Protein AF-A0A292DH12-F1 (afdb_monomer)

Secondary structure (DSSP, 8-state):
-HHHHHHHHHHHHHHHHHHHHHHHHHHHHHHHHHHHHHHHHHHHHHHTT-HHHHHHHHHHHHHHHHHHHHHHHHHHHHHHHHHHHHHHHHHHHHHHHTTHHHHHHHHTHHHHHHHHHHHHHHHHHHHHHHHHHHHHHHHHHHHHHHHHHHHHHTT--TTT---------S---

Mean predicted aligned error: 8.46 Å

pLDDT: mean 94.27, std 3.95, range [79.25, 98.38]

Organism: Staphylococcus lugdunensis (NCBI:txid28035)

Sequence (173 aa):
MKTLDQIEKYKTNIEDYRKEIKNLDAEVKNDGKQLDDINQEYQDLVINGEVEKADKLYTKIEKLESDYRAKSKRLMVMKQSFKKVVIKNCENMQDVADELSDEYNETYQDDLKRYETLNQQLKDAKDKLLGYNDEYSAKQRTLTQYI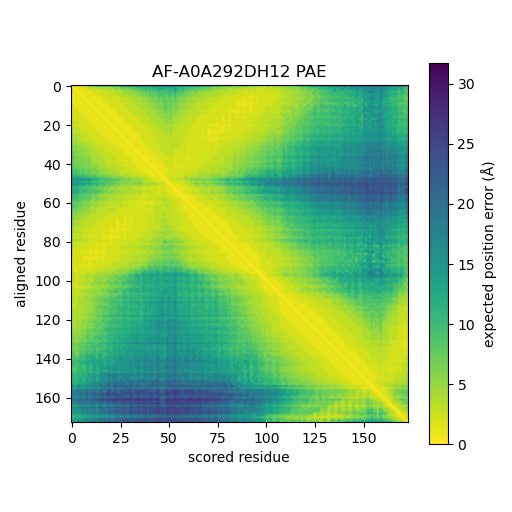DRLKRENNIQPVEFIGNVNIIQPFNI

Foldseek 3Di:
DVLVVLLVVLVVQLVVLVVVLVVLVVVLVVLVVVLVVLVVVLVVCVVVVVVVVSVVSVVVSVVSVVVSVVSVVVSVVSVVCSVVSNVVSVVVNVVSVVCVVVVVCVVCVVVVVVVVVVVVVVVVVVVVLVVVQVVQQVVLVVVQVVVVVVCVVVVPDCVNPVDDRDRDRPDDD

Solvent-accessible surface area (backbone atoms only — not comparable to full-atom values): 9550 Å² total; per-residue (Å²): 108,72,50,60,57,50,40,49,51,40,50,50,51,50,54,50,54,53,49,50,52,52,52,48,50,52,48,45,55,50,49,49,51,53,49,54,54,52,51,50,53,37,52,52,27,51,75,71,64,41,52,76,59,25,57,60,48,48,61,53,48,57,51,51,51,51,53,44,51,52,50,46,52,51,46,52,50,50,65,68,43,44,63,57,54,48,50,55,35,52,52,53,36,53,66,43,52,67,50,40,61,57,52,50,51,66,74,45,41,66,58,52,54,50,50,54,51,52,54,50,52,51,51,56,52,51,54,50,50,52,52,50,40,51,52,50,50,52,53,48,51,52,49,42,54,50,52,55,46,52,34,60,79,65,68,58,48,66,94,79,54,81,86,79,78,79,84,70,79,85,70,93,129

Radius of gyration: 46.04 Å; Cα contacts (8 Å, |Δi|>4): 74; chains: 1; bounding box: 76×29×132 Å

Nearest PDB structures (foldseek):
  8qbw-assembly1_A  TM=4.787E-01  e=4.203E+00  Nostoc punctiforme
  8qhw-assembly1_E  TM=3.656E-01  e=8.818E+00  Synechocystis sp. PCC 6803

Structure (mmCIF, N/CA/C/O backbone):
data_AF-A0A292DH12-F1
#
_entry.id   AF-A0A292DH12-F1
#
loop_
_atom_site.group_PDB
_atom_site.id
_atom_site.type_symbol
_atom_site.label_atom_id
_atom_site.label_alt_id
_atom_site.label_comp_id
_atom_site.label_asym_id
_atom_site.label_entity_id
_atom_site.label_seq_id
_atom_site.pdbx_PDB_ins_code
_atom_site.Cartn_x
_atom_site.Cartn_y
_atom_site.Cartn_z
_atom_site.occupancy
_atom_site.B_iso_or_equiv
_atom_site.auth_seq_id
_atom_site.auth_comp_id
_atom_site.auth_asym_id
_atom_site.auth_atom_id
_atom_site.pdbx_PDB_model_num
ATOM 1 N N . MET A 1 1 ? 7.644 7.756 -0.741 1.00 85.50 1 MET A N 1
ATOM 2 C CA . MET A 1 1 ? 6.602 8.332 -1.605 1.00 85.50 1 MET A CA 1
ATOM 3 C C . MET A 1 1 ? 5.468 8.749 -0.699 1.00 85.50 1 MET A C 1
ATOM 5 O O . MET A 1 1 ? 4.981 7.917 0.063 1.00 85.50 1 MET A O 1
ATOM 9 N N . LYS A 1 2 ? 5.127 10.032 -0.705 1.00 91.56 2 LYS A N 1
ATOM 10 C CA . LYS A 1 2 ? 4.176 10.661 0.210 1.00 91.56 2 LYS A CA 1
ATOM 11 C C . LYS A 1 2 ? 2.803 9.996 0.131 1.00 91.56 2 LYS A C 1
ATOM 13 O O . LYS A 1 2 ? 2.187 9.780 1.175 1.00 91.56 2 LYS A O 1
ATOM 18 N N . THR A 1 3 ? 2.359 9.629 -1.069 1.00 93.25 3 THR A N 1
ATOM 19 C CA . THR A 1 3 ? 1.064 8.977 -1.274 1.00 93.25 3 THR A CA 1
ATOM 20 C C . THR A 1 3 ? 1.007 7.617 -0.578 1.00 93.25 3 THR A C 1
ATOM 22 O O . THR A 1 3 ? 0.048 7.315 0.134 1.00 93.25 3 THR A O 1
ATOM 25 N N . LEU A 1 4 ? 2.072 6.814 -0.682 1.00 93.44 4 LEU A N 1
ATOM 26 C CA . LEU A 1 4 ? 2.154 5.519 0.007 1.00 93.44 4 LEU A CA 1
ATOM 27 C C . LEU A 1 4 ? 2.146 5.675 1.535 1.00 93.44 4 LEU A C 1
ATOM 29 O O . LEU A 1 4 ? 1.459 4.918 2.221 1.00 93.44 4 LEU A O 1
ATOM 33 N N . ASP A 1 5 ? 2.837 6.687 2.067 1.00 95.12 5 ASP A N 1
ATOM 34 C CA . ASP A 1 5 ? 2.852 6.966 3.508 1.00 95.12 5 ASP A CA 1
ATOM 35 C C . ASP A 1 5 ? 1.460 7.378 4.028 1.00 95.12 5 ASP A C 1
ATOM 37 O O . ASP A 1 5 ? 1.078 7.043 5.152 1.00 95.12 5 ASP A O 1
ATOM 41 N N . GLN A 1 6 ? 0.675 8.106 3.226 1.00 95.44 6 GLN A N 1
ATOM 42 C CA . GLN A 1 6 ? -0.705 8.472 3.565 1.00 95.44 6 GLN A CA 1
ATOM 43 C C . GLN A 1 6 ? -1.648 7.267 3.534 1.00 95.44 6 GLN A C 1
ATOM 45 O O . GLN A 1 6 ? -2.439 7.095 4.464 1.00 95.44 6 GLN A O 1
ATOM 50 N N . ILE A 1 7 ? -1.536 6.411 2.514 1.00 95.44 7 ILE A N 1
ATOM 51 C CA . ILE A 1 7 ? -2.295 5.156 2.432 1.00 95.44 7 ILE A CA 1
ATOM 52 C C . ILE A 1 7 ? -2.037 4.301 3.675 1.00 95.44 7 ILE A C 1
ATOM 54 O O . ILE A 1 7 ? -2.980 3.772 4.270 1.00 95.44 7 ILE A O 1
ATOM 58 N N . GLU A 1 8 ? -0.780 4.201 4.107 1.00 97.00 8 GLU A N 1
ATOM 59 C CA . GLU A 1 8 ? -0.427 3.408 5.281 1.00 97.00 8 GLU A CA 1
ATOM 60 C C . GLU A 1 8 ? -1.053 3.966 6.563 1.00 97.00 8 GLU A C 1
ATOM 62 O O . GLU A 1 8 ? -1.644 3.210 7.331 1.00 97.00 8 GLU A O 1
ATOM 67 N N . LYS A 1 9 ? -1.072 5.294 6.745 1.00 97.62 9 LYS A N 1
ATOM 68 C CA . LYS A 1 9 ? -1.780 5.925 7.876 1.00 97.62 9 LYS A CA 1
ATOM 69 C C . LYS A 1 9 ? -3.262 5.554 7.920 1.00 97.62 9 LYS A C 1
ATOM 71 O O . LYS A 1 9 ? -3.787 5.265 8.995 1.00 97.62 9 LYS A O 1
ATOM 76 N N . TYR A 1 10 ? -3.952 5.544 6.779 1.00 97.75 10 TYR A N 1
ATOM 77 C CA . TYR A 1 10 ? -5.365 5.159 6.742 1.00 97.75 10 TYR A CA 1
ATOM 78 C C . TYR A 1 10 ? -5.576 3.677 7.079 1.00 97.75 10 TYR A C 1
ATOM 80 O O . TYR A 1 10 ? -6.564 3.341 7.737 1.00 97.75 10 TYR A O 1
ATOM 88 N N . LYS A 1 11 ? -4.658 2.786 6.679 1.00 97.56 11 LYS A N 1
ATOM 89 C CA . LYS A 1 11 ? -4.703 1.372 7.086 1.00 97.56 11 LYS A CA 1
ATOM 90 C C . LYS A 1 11 ? -4.495 1.228 8.589 1.00 97.56 11 LYS A C 1
ATOM 92 O O . LYS A 1 11 ? -5.322 0.595 9.246 1.00 97.56 11 LYS A O 1
ATOM 97 N N . THR A 1 12 ? -3.461 1.871 9.135 1.00 97.94 12 THR A N 1
ATOM 98 C CA . THR A 1 12 ? -3.167 1.856 10.574 1.00 97.94 12 THR A CA 1
ATOM 99 C C . THR A 1 12 ? -4.363 2.351 11.385 1.00 97.94 12 THR A C 1
ATOM 101 O O . THR A 1 12 ? -4.766 1.689 12.334 1.00 97.94 12 THR A O 1
ATOM 104 N N . ASN A 1 13 ? -5.033 3.426 10.954 1.00 97.62 13 ASN A N 1
ATOM 105 C CA . ASN A 1 13 ? -6.238 3.925 11.624 1.00 97.62 13 ASN A CA 1
ATOM 106 C C . ASN A 1 13 ? -7.360 2.872 11.723 1.00 97.62 13 ASN A C 1
ATOM 108 O O . ASN A 1 13 ? -8.045 2.792 12.744 1.00 97.62 13 ASN A O 1
ATOM 112 N N . ILE A 1 14 ? -7.581 2.063 10.677 1.00 97.81 14 ILE A N 1
ATOM 113 C CA . ILE A 1 14 ? -8.589 0.988 10.701 1.00 97.81 14 ILE A CA 1
ATOM 114 C C . ILE A 1 14 ? -8.189 -0.104 11.701 1.00 97.81 14 ILE A C 1
ATOM 116 O O . ILE A 1 14 ? -9.038 -0.614 12.442 1.00 97.81 14 ILE A O 1
ATOM 120 N N . GLU A 1 15 ? -6.912 -0.485 11.704 1.00 98.00 15 GLU A N 1
ATOM 121 C CA . GLU A 1 15 ? -6.377 -1.515 12.594 1.00 98.00 15 GLU A CA 1
ATOM 122 C C . GLU A 1 15 ? -6.422 -1.084 14.059 1.00 98.00 15 GLU A C 1
ATOM 124 O O . GLU A 1 15 ? -6.899 -1.846 14.907 1.00 98.00 15 GLU A O 1
ATOM 129 N N . ASP A 1 16 ? -6.025 0.153 14.344 1.00 97.94 16 ASP A N 1
ATOM 130 C CA . ASP A 1 16 ? -6.072 0.740 15.678 1.00 97.94 16 ASP A CA 1
ATOM 131 C C . ASP A 1 16 ? -7.508 0.817 16.189 1.00 97.94 16 ASP A C 1
ATOM 133 O O . ASP A 1 16 ? -7.794 0.335 17.285 1.00 97.94 16 ASP A O 1
ATOM 137 N N . TYR A 1 17 ? -8.457 1.283 15.372 1.00 97.81 17 TYR A N 1
ATOM 138 C CA . TYR A 1 17 ? -9.867 1.325 15.767 1.00 97.81 17 TYR A CA 1
ATOM 139 C C . TYR A 1 17 ? -10.421 -0.072 16.092 1.00 97.81 17 TYR A C 1
ATOM 141 O O . TYR A 1 17 ? -11.173 -0.260 17.053 1.00 97.81 17 TYR A O 1
ATOM 149 N N . ARG A 1 18 ? -10.031 -1.092 15.314 1.00 97.75 18 ARG A N 1
ATOM 150 C CA . ARG A 1 18 ? -10.399 -2.492 15.581 1.00 97.75 18 ARG A CA 1
ATOM 151 C C . ARG A 1 18 ? -9.795 -2.984 16.898 1.00 97.75 18 ARG A C 1
ATOM 153 O O . ARG A 1 18 ? -10.473 -3.680 17.659 1.00 97.75 18 ARG A O 1
ATOM 160 N N . LYS A 1 19 ? -8.535 -2.641 17.167 1.00 98.12 19 LYS A N 1
ATOM 161 C CA . LYS A 1 19 ? -7.835 -2.993 18.406 1.00 98.12 19 LYS A CA 1
ATOM 162 C C . LYS A 1 19 ? -8.475 -2.317 19.616 1.00 98.12 19 LYS A C 1
ATOM 164 O O . LYS A 1 19 ? -8.713 -2.989 20.616 1.00 98.12 19 LYS A O 1
ATOM 169 N N . GLU A 1 20 ? -8.835 -1.042 19.507 1.00 97.94 20 GLU A N 1
ATOM 170 C CA . GLU A 1 20 ? -9.547 -0.308 20.554 1.00 97.94 20 GLU A CA 1
ATOM 171 C C . GLU A 1 20 ? -10.902 -0.942 20.883 1.00 97.94 20 GLU A C 1
ATOM 173 O O . GLU A 1 20 ? -11.198 -1.148 22.058 1.00 97.94 20 GLU A O 1
ATOM 178 N N . ILE A 1 21 ? -11.696 -1.332 19.876 1.00 98.19 21 ILE A N 1
ATOM 179 C CA . ILE A 1 21 ? -12.954 -2.069 20.097 1.00 98.19 21 ILE A CA 1
ATOM 180 C C . ILE A 1 21 ? -12.696 -3.358 20.880 1.00 98.19 21 ILE A C 1
ATOM 182 O O . ILE A 1 21 ? -13.442 -3.669 21.805 1.00 98.19 21 ILE A O 1
ATOM 186 N N . LYS A 1 22 ? -11.666 -4.126 20.507 1.00 98.19 22 LYS A N 1
ATOM 187 C CA . LYS A 1 22 ? -11.338 -5.396 21.166 1.00 98.19 22 LYS A CA 1
ATOM 188 C C . LYS A 1 22 ? -10.909 -5.188 22.621 1.00 98.19 22 LYS A C 1
ATOM 190 O O . LYS A 1 22 ? -11.353 -5.935 23.489 1.00 98.19 22 LYS A O 1
ATOM 195 N N . ASN A 1 23 ? -10.074 -4.185 22.879 1.00 98.31 23 ASN A N 1
ATOM 196 C CA . ASN A 1 23 ? -9.621 -3.853 24.228 1.00 98.31 23 ASN A CA 1
ATOM 197 C C . ASN A 1 23 ? -10.795 -3.389 25.096 1.00 98.31 23 ASN A C 1
ATOM 199 O O . ASN A 1 23 ? -11.001 -3.923 26.181 1.00 98.31 23 ASN A O 1
ATOM 203 N N . LEU A 1 24 ? -11.628 -2.481 24.580 1.00 98.12 24 LEU A N 1
ATOM 204 C CA . LEU A 1 24 ? -12.795 -1.979 25.299 1.00 98.12 24 LEU A CA 1
ATOM 205 C C . LEU A 1 24 ? -13.852 -3.074 25.533 1.00 98.12 24 LEU A C 1
ATOM 207 O O . LEU A 1 24 ? -14.502 -3.082 26.571 1.00 98.12 24 LEU A O 1
ATOM 211 N N . ASP A 1 25 ? -14.013 -4.027 24.609 1.00 98.00 25 ASP A N 1
ATOM 212 C CA . ASP A 1 25 ? -14.869 -5.208 24.805 1.00 98.00 25 ASP A CA 1
ATOM 213 C C . ASP A 1 25 ? -14.387 -6.087 25.964 1.00 98.00 25 ASP A C 1
ATOM 215 O O . ASP A 1 25 ? -15.203 -6.569 26.751 1.00 98.00 25 ASP A O 1
ATOM 219 N N . ALA A 1 26 ? -13.071 -6.272 26.093 1.00 98.00 26 ALA A N 1
ATOM 220 C CA . ALA A 1 26 ? -12.481 -7.003 27.208 1.00 98.00 26 ALA A CA 1
ATOM 221 C C . ALA A 1 26 ? -12.650 -6.252 28.539 1.00 98.00 26 ALA A C 1
ATOM 223 O O . ALA A 1 26 ? -13.030 -6.871 29.531 1.00 98.00 26 ALA A O 1
ATOM 224 N N . GLU A 1 27 ? -12.436 -4.932 28.549 1.00 97.50 27 GLU A N 1
ATOM 225 C CA . GLU A 1 27 ? -12.666 -4.083 29.725 1.00 97.50 27 GLU A CA 1
ATOM 226 C C . GLU A 1 27 ? -14.125 -4.136 30.184 1.00 97.50 27 GLU A C 1
ATOM 228 O O . GLU A 1 27 ? -14.383 -4.430 31.343 1.00 97.50 27 GLU A O 1
ATOM 233 N N . VAL A 1 28 ? -15.088 -3.945 29.274 1.00 97.56 28 VAL A N 1
ATOM 234 C CA . VAL A 1 28 ? -16.525 -4.002 29.597 1.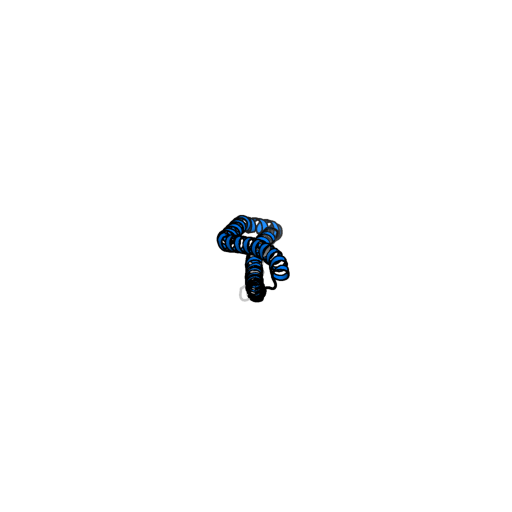00 97.56 28 VAL A CA 1
ATOM 235 C C . VAL A 1 28 ? -16.909 -5.366 30.175 1.00 97.56 28 VAL A C 1
ATOM 237 O O . VAL A 1 28 ? -17.643 -5.432 31.155 1.00 97.56 28 VAL A O 1
ATOM 240 N N . LYS A 1 29 ? -16.393 -6.468 29.617 1.00 96.88 29 LYS A N 1
ATOM 241 C CA . LYS A 1 29 ? -16.638 -7.813 30.164 1.00 96.88 29 LYS A CA 1
ATOM 242 C C . LYS A 1 29 ? -16.053 -7.998 31.561 1.00 96.88 29 LYS A C 1
ATOM 244 O O . LYS A 1 29 ? -16.661 -8.685 32.375 1.00 96.88 29 LYS A O 1
ATOM 249 N N . ASN A 1 30 ? -14.873 -7.442 31.823 1.00 96.88 30 ASN A N 1
ATOM 250 C CA . ASN A 1 30 ? -14.243 -7.523 33.135 1.00 96.88 30 ASN A CA 1
ATOM 251 C C . ASN A 1 30 ? -15.003 -6.685 34.171 1.00 96.88 30 ASN A C 1
ATOM 253 O O . ASN A 1 30 ? -15.324 -7.194 35.239 1.00 96.88 30 ASN A O 1
ATOM 257 N N . ASP A 1 31 ? -15.347 -5.445 33.826 1.00 95.25 31 ASP A N 1
ATOM 258 C CA . ASP A 1 31 ? -16.111 -4.541 34.688 1.00 95.25 31 ASP A CA 1
ATOM 259 C C . ASP A 1 31 ? -17.504 -5.115 34.998 1.00 95.25 31 ASP A C 1
ATOM 261 O O . ASP A 1 31 ? -17.971 -5.017 36.128 1.00 95.25 31 ASP A O 1
ATOM 265 N N . GLY A 1 32 ? -18.144 -5.779 34.025 1.00 95.19 32 GLY A N 1
ATOM 266 C CA . GLY A 1 32 ? -19.411 -6.485 34.232 1.00 95.19 32 GLY A CA 1
ATOM 267 C C . GLY A 1 32 ? -19.303 -7.610 35.267 1.00 95.19 32 GLY A C 1
ATOM 268 O O . GLY A 1 32 ? -20.125 -7.682 36.170 1.00 95.19 32 GLY A O 1
ATOM 269 N N . LYS A 1 33 ? -18.243 -8.429 35.205 1.00 95.81 33 LYS A N 1
ATOM 270 C CA . LYS A 1 33 ? -17.992 -9.464 36.226 1.00 95.81 33 LYS A CA 1
ATOM 271 C C . LYS A 1 33 ? -17.740 -8.866 37.607 1.00 95.81 33 LYS A C 1
ATOM 273 O O . LYS A 1 33 ? -18.290 -9.348 38.585 1.00 95.81 33 LYS A O 1
ATOM 278 N N . GLN A 1 34 ? -16.935 -7.804 37.678 1.00 95.44 34 GLN A N 1
ATOM 279 C CA . GLN A 1 34 ? -16.666 -7.108 38.938 1.00 95.44 34 GLN A CA 1
ATOM 280 C C . GLN A 1 34 ? -17.943 -6.532 39.554 1.00 95.44 34 GLN A C 1
ATOM 282 O O . GLN A 1 34 ? -18.089 -6.571 40.772 1.00 95.44 34 GLN A O 1
ATOM 287 N N . LEU A 1 35 ? -18.858 -6.018 38.724 1.00 95.62 35 LEU A N 1
ATOM 288 C CA . LEU A 1 35 ? -20.176 -5.559 39.153 1.00 95.62 35 LEU A CA 1
ATOM 289 C C . LEU A 1 35 ? -21.049 -6.699 39.682 1.00 95.62 35 LEU A C 1
ATOM 291 O O . LEU A 1 35 ? -21.687 -6.531 40.716 1.00 95.62 35 LEU A O 1
ATOM 295 N N . ASP A 1 36 ? -21.070 -7.846 39.007 1.00 94.75 36 ASP A N 1
ATOM 296 C CA . ASP A 1 36 ? -21.825 -9.014 39.468 1.00 94.75 36 ASP A CA 1
ATOM 297 C C . ASP A 1 36 ? -21.300 -9.512 40.830 1.00 94.75 36 ASP A C 1
ATOM 299 O O . ASP A 1 36 ? -22.088 -9.719 41.754 1.00 94.75 36 ASP A O 1
ATOM 303 N N . ASP A 1 37 ? -19.975 -9.611 40.989 1.00 95.81 37 ASP A N 1
ATOM 304 C CA . ASP A 1 37 ? -19.327 -10.054 42.230 1.00 95.81 37 ASP A CA 1
ATOM 305 C C . ASP A 1 37 ? -19.633 -9.111 43.411 1.00 95.81 37 ASP A C 1
ATOM 307 O O . ASP A 1 37 ? -20.023 -9.558 44.491 1.00 95.81 37 ASP A O 1
ATOM 311 N N . ILE A 1 38 ? -19.497 -7.793 43.217 1.00 95.31 38 ILE A N 1
ATOM 312 C CA . ILE A 1 38 ? -19.739 -6.809 44.287 1.00 95.31 38 ILE A CA 1
ATOM 313 C C . ILE A 1 38 ? -21.232 -6.668 44.622 1.00 95.31 38 ILE A C 1
ATOM 315 O O . ILE A 1 38 ? -21.586 -6.397 45.770 1.00 95.31 38 ILE A O 1
ATOM 319 N N . ASN A 1 39 ? -22.119 -6.872 43.642 1.00 93.75 39 ASN A N 1
ATOM 320 C CA . ASN A 1 39 ? -23.561 -6.903 43.875 1.00 93.75 39 ASN A CA 1
ATOM 321 C C . ASN A 1 39 ? -23.952 -8.128 44.702 1.00 93.75 39 ASN A C 1
ATOM 323 O O . ASN A 1 39 ? -24.805 -8.015 45.584 1.00 93.75 39 ASN A O 1
ATOM 327 N N . GLN A 1 40 ? -23.308 -9.272 44.462 1.00 95.31 40 GLN A N 1
ATOM 328 C CA . GLN A 1 40 ? -23.495 -10.461 45.285 1.00 95.31 40 GLN A CA 1
ATOM 329 C C . GLN A 1 40 ? -23.018 -10.227 46.727 1.00 95.31 40 GLN A C 1
ATOM 331 O O . GLN A 1 40 ? -23.759 -10.510 47.665 1.00 95.31 40 GLN A O 1
ATOM 336 N N . GLU A 1 41 ? -21.836 -9.627 46.913 1.00 95.06 41 GLU A N 1
ATOM 337 C CA . GLU A 1 41 ? -21.326 -9.256 48.242 1.00 95.06 41 GLU A CA 1
ATOM 338 C C . GLU A 1 41 ? -22.288 -8.303 48.974 1.00 95.06 41 GLU A C 1
ATOM 340 O O . GLU A 1 41 ? -22.579 -8.483 50.157 1.00 95.06 41 GLU A O 1
ATOM 345 N N . TYR A 1 42 ? -22.839 -7.312 48.269 1.00 94.00 42 TYR A N 1
ATOM 346 C CA . TYR A 1 42 ? -23.832 -6.398 48.833 1.00 94.00 42 TYR A CA 1
ATOM 347 C C . TYR A 1 42 ? -25.100 -7.122 49.289 1.00 94.00 42 TYR A C 1
ATOM 349 O O . TYR A 1 42 ? -25.570 -6.876 50.402 1.00 94.00 42 TYR A O 1
ATOM 357 N N . GLN A 1 43 ? -25.638 -8.033 48.472 1.00 93.25 43 GLN A N 1
ATOM 358 C CA . GLN A 1 43 ? -26.803 -8.836 48.849 1.00 93.25 43 GLN A CA 1
ATOM 359 C C . GLN A 1 43 ? -26.535 -9.657 50.114 1.00 93.25 43 GLN A C 1
ATOM 361 O O . GLN A 1 43 ? -27.360 -9.648 51.029 1.00 93.25 43 GLN A O 1
ATOM 366 N N . ASP A 1 44 ? -25.369 -10.296 50.206 1.00 95.69 44 ASP A N 1
ATOM 367 C CA . ASP A 1 44 ? -24.986 -11.094 51.371 1.00 95.69 44 ASP A CA 1
ATOM 368 C C . ASP A 1 44 ? -24.864 -10.228 52.639 1.00 95.69 44 ASP A C 1
ATOM 370 O O . ASP A 1 44 ? -25.345 -10.616 53.707 1.00 95.69 44 ASP A O 1
ATOM 374 N N . LEU A 1 45 ? -24.282 -9.025 52.544 1.00 94.25 45 LEU A N 1
ATOM 375 C CA . LEU A 1 45 ? -24.190 -8.079 53.667 1.00 94.25 45 LEU A CA 1
ATOM 376 C C . LEU A 1 45 ? -25.568 -7.620 54.158 1.00 94.25 45 LEU A C 1
ATOM 378 O O . LEU A 1 45 ? -25.795 -7.538 55.368 1.00 94.25 45 LEU A O 1
ATOM 382 N N . VAL A 1 46 ? -26.496 -7.348 53.236 1.00 91.38 46 VAL A N 1
ATOM 383 C CA . VAL A 1 46 ? -27.877 -6.966 53.568 1.00 91.38 46 VAL A CA 1
ATOM 384 C C . VAL A 1 46 ? -28.610 -8.120 54.257 1.00 91.38 46 VAL A C 1
ATOM 386 O O . VAL A 1 46 ? -29.238 -7.905 55.293 1.00 91.38 46 VAL A O 1
ATOM 389 N N . ILE A 1 47 ? -28.496 -9.346 53.732 1.00 93.69 47 ILE A N 1
ATOM 390 C CA . ILE A 1 47 ? -29.116 -10.551 54.313 1.00 93.69 47 ILE A CA 1
ATOM 391 C C . ILE A 1 47 ? -28.590 -10.817 55.731 1.00 93.69 47 ILE A C 1
ATOM 393 O O . ILE A 1 47 ? -29.365 -11.171 56.619 1.00 93.69 47 ILE A O 1
ATOM 397 N N . ASN A 1 48 ? -27.293 -10.605 55.960 1.00 94.31 48 ASN A N 1
ATOM 398 C CA . ASN A 1 48 ? -26.645 -10.828 57.255 1.00 94.31 48 ASN A CA 1
ATOM 399 C C . ASN A 1 48 ? -26.826 -9.670 58.258 1.00 94.31 48 ASN A C 1
ATOM 401 O O . ASN A 1 48 ? -26.312 -9.741 59.374 1.00 94.31 48 ASN A O 1
ATOM 405 N N . GLY A 1 49 ? -27.553 -8.607 57.893 1.00 90.38 49 GLY A N 1
ATOM 406 C CA . GLY A 1 49 ? -27.822 -7.465 58.772 1.00 90.38 49 GLY A CA 1
ATOM 407 C C . GLY A 1 49 ? -26.627 -6.528 58.989 1.00 90.38 49 GLY A C 1
ATOM 408 O O . GLY A 1 49 ? -26.659 -5.693 59.893 1.00 90.38 49 GLY A O 1
ATOM 409 N N . GLU A 1 50 ? -25.580 -6.615 58.163 1.00 93.31 50 GLU A N 1
ATOM 410 C CA . GLU A 1 50 ? -24.385 -5.763 58.236 1.00 93.31 50 GLU A CA 1
ATOM 411 C C . GLU A 1 50 ? -24.590 -4.412 57.511 1.00 93.31 50 GLU A C 1
ATOM 413 O O . GLU A 1 50 ? -23.818 -4.023 56.631 1.00 93.31 50 GLU A O 1
ATOM 418 N N . VAL A 1 51 ? -25.643 -3.678 57.887 1.00 87.06 51 VAL A N 1
ATOM 419 C CA . VAL A 1 51 ? -26.176 -2.515 57.143 1.00 87.06 51 VAL A CA 1
ATOM 420 C C . VAL A 1 51 ? -25.137 -1.408 56.906 1.00 87.06 51 VAL A C 1
ATOM 422 O O . VAL A 1 51 ? -24.993 -0.938 55.783 1.00 87.06 51 VAL A O 1
ATOM 425 N N . GLU A 1 52 ? -24.330 -1.041 57.908 1.00 88.44 52 GLU A N 1
ATOM 426 C CA . GLU A 1 52 ? -23.299 0.001 57.732 1.00 88.44 52 GLU A CA 1
ATOM 427 C C . GLU A 1 52 ? -22.211 -0.379 56.711 1.00 88.44 52 GLU A C 1
ATOM 429 O O . GLU A 1 52 ? -21.615 0.495 56.070 1.00 88.44 52 GLU A O 1
ATOM 434 N N . LYS A 1 53 ? -21.904 -1.677 56.567 1.00 91.38 53 LYS A N 1
ATOM 435 C CA . LYS A 1 53 ? -20.955 -2.153 55.551 1.00 91.38 53 LYS A CA 1
ATOM 436 C C . LYS A 1 53 ? -21.616 -2.191 54.177 1.00 91.38 53 LYS A C 1
ATOM 438 O O . LYS A 1 53 ? -20.976 -1.786 53.206 1.00 91.38 53 LYS A O 1
ATOM 443 N N . ALA A 1 54 ? -22.882 -2.605 54.113 1.00 89.94 54 ALA A N 1
ATOM 444 C CA . ALA A 1 54 ? -23.676 -2.587 52.890 1.00 89.94 54 ALA A CA 1
ATOM 445 C C . ALA A 1 54 ? -23.787 -1.163 52.312 1.00 89.94 54 ALA A C 1
ATOM 447 O O . ALA A 1 54 ? -23.512 -0.970 51.130 1.00 89.94 54 ALA A O 1
ATOM 448 N N . ASP A 1 55 ? -24.063 -0.149 53.138 1.00 89.25 55 ASP A N 1
ATOM 449 C CA . ASP A 1 55 ? -24.162 1.253 52.697 1.00 89.25 55 ASP A CA 1
ATOM 450 C C . ASP A 1 55 ? -22.849 1.774 52.092 1.00 89.25 55 ASP A C 1
ATOM 452 O O . ASP A 1 55 ? -22.834 2.431 51.046 1.00 89.25 55 ASP A O 1
ATOM 456 N N . LYS A 1 56 ? -21.705 1.438 52.704 1.00 90.50 56 LYS A N 1
ATOM 457 C CA . LYS A 1 56 ? -20.388 1.791 52.146 1.00 90.50 56 LYS A CA 1
ATOM 458 C C . LYS A 1 56 ? -20.133 1.091 50.815 1.00 90.50 56 LYS A C 1
ATOM 460 O O . LYS A 1 56 ? -19.527 1.690 49.926 1.00 90.50 56 LYS A O 1
ATOM 465 N N . LEU A 1 57 ? -20.563 -0.161 50.675 1.00 92.75 57 LEU A N 1
ATOM 466 C CA . LEU A 1 57 ? -20.390 -0.931 49.448 1.00 92.75 57 LEU A CA 1
ATOM 467 C C . LEU A 1 57 ? -21.278 -0.396 48.317 1.00 92.75 57 LEU A C 1
ATOM 469 O O . LEU A 1 57 ? -20.799 -0.249 47.196 1.00 92.75 57 LEU A O 1
ATOM 473 N N . TYR A 1 58 ? -22.508 0.016 48.628 1.00 91.38 58 TYR A N 1
ATOM 474 C CA . TYR A 1 58 ? -23.449 0.594 47.669 1.00 91.38 58 TYR A CA 1
ATOM 475 C C . TYR A 1 58 ? -22.871 1.811 46.930 1.00 91.38 58 TYR A C 1
ATOM 477 O O . TYR A 1 58 ? -22.935 1.887 45.706 1.00 91.38 58 TYR A O 1
ATOM 485 N N . THR A 1 59 ? -22.190 2.720 47.636 1.00 89.19 59 THR A N 1
ATOM 486 C CA . THR A 1 59 ? -21.545 3.877 46.978 1.00 89.19 59 THR A CA 1
ATOM 487 C C . THR A 1 59 ? -20.461 3.478 45.968 1.00 89.19 59 THR A C 1
ATOM 489 O O . THR A 1 59 ? -20.253 4.162 44.963 1.00 89.19 59 THR A O 1
ATOM 492 N N . LYS A 1 60 ? -19.764 2.356 46.200 1.00 92.19 60 LYS A N 1
ATOM 493 C CA . LYS A 1 60 ? -18.796 1.805 45.239 1.00 92.19 60 LYS A CA 1
ATOM 494 C C . LYS A 1 60 ? -19.505 1.179 44.041 1.00 92.19 60 LYS A C 1
ATOM 496 O O . LYS A 1 60 ? -19.033 1.360 42.921 1.00 92.19 60 LYS A O 1
ATOM 501 N N . ILE A 1 61 ? -20.622 0.491 44.282 1.00 94.31 61 ILE A N 1
ATOM 502 C CA . ILE A 1 61 ? -21.473 -0.098 43.242 1.00 94.31 61 ILE A CA 1
ATOM 503 C C . ILE A 1 61 ? -21.975 0.993 42.300 1.00 94.31 61 ILE A C 1
ATOM 505 O O . ILE A 1 61 ? -21.724 0.900 41.103 1.00 94.31 61 ILE A O 1
ATOM 509 N N . GLU A 1 62 ? -22.564 2.075 42.818 1.00 94.50 62 GLU A N 1
ATOM 510 C CA . GLU A 1 62 ? -23.070 3.177 41.983 1.00 94.50 62 GLU A CA 1
ATOM 511 C C . GLU A 1 62 ? -21.988 3.760 41.063 1.00 94.50 62 GLU A C 1
ATOM 513 O O . GLU A 1 62 ? -22.228 4.028 39.881 1.00 94.50 62 GLU A O 1
ATOM 518 N N . LYS A 1 63 ? -20.766 3.932 41.584 1.00 93.56 63 LYS A N 1
ATOM 519 C CA . LYS A 1 63 ? -19.643 4.423 40.782 1.00 93.56 63 LYS A CA 1
ATOM 520 C C . LYS A 1 63 ? -19.261 3.433 39.677 1.00 93.56 63 LYS A C 1
ATOM 522 O O . LYS A 1 63 ? -19.120 3.843 38.525 1.00 93.56 63 LYS A O 1
ATOM 527 N N . LEU A 1 64 ? -19.118 2.149 40.013 1.00 94.44 64 LEU A N 1
ATOM 528 C CA . LEU A 1 64 ? -18.784 1.098 39.047 1.00 94.44 64 LEU A CA 1
ATOM 529 C C . LEU A 1 64 ? -19.870 0.941 37.975 1.00 94.44 64 LEU A C 1
ATOM 531 O O . LEU A 1 64 ? -19.547 0.797 36.798 1.00 94.44 64 LEU A O 1
ATOM 535 N N . GLU A 1 65 ? -21.149 1.034 38.344 1.00 95.38 65 GLU A N 1
ATOM 536 C CA . GLU A 1 65 ? -22.270 0.968 37.403 1.00 95.38 65 GLU A CA 1
ATOM 537 C C . GLU A 1 65 ? -22.251 2.131 36.412 1.00 95.38 65 GLU A C 1
ATOM 539 O O . GLU A 1 65 ? -22.491 1.941 35.214 1.00 95.38 65 GLU A O 1
ATOM 544 N N . SER A 1 66 ? -21.953 3.338 36.897 1.00 95.69 66 SER A N 1
ATOM 545 C CA . SER A 1 66 ? -21.817 4.526 36.056 1.00 95.69 66 SER A CA 1
ATOM 546 C C . SER A 1 66 ? -20.682 4.362 35.038 1.00 95.69 66 SER A C 1
ATOM 548 O O . SER A 1 66 ? -20.897 4.539 33.832 1.00 95.69 66 SER A O 1
ATOM 550 N N . ASP A 1 67 ? -19.501 3.937 35.499 1.00 94.62 67 ASP A N 1
ATOM 551 C CA . ASP A 1 67 ? -18.328 3.714 34.649 1.00 94.62 67 ASP A CA 1
ATOM 552 C C . ASP A 1 67 ? -18.590 2.601 33.615 1.00 94.62 67 ASP A C 1
ATOM 554 O O . ASP A 1 67 ? -18.333 2.776 32.416 1.00 94.62 67 ASP A O 1
ATOM 558 N N . TYR A 1 68 ? -19.196 1.488 34.041 1.00 97.00 68 TYR A N 1
ATOM 559 C CA . TYR A 1 68 ? -19.592 0.382 33.169 1.00 97.00 68 TYR A CA 1
ATOM 560 C C . TYR A 1 68 ? -20.595 0.817 32.097 1.00 97.00 68 TYR A C 1
ATOM 562 O O . TYR A 1 68 ? -20.425 0.494 30.914 1.00 97.00 68 TYR A O 1
ATOM 570 N N . ARG A 1 69 ? -21.633 1.584 32.465 1.00 97.12 69 ARG A N 1
ATOM 571 C CA . ARG A 1 69 ? -22.621 2.109 31.506 1.00 97.12 69 ARG A CA 1
ATOM 572 C C . ARG A 1 69 ? -21.963 3.020 30.477 1.00 97.12 69 ARG A C 1
ATOM 574 O O . ARG A 1 69 ? -22.265 2.908 29.285 1.00 97.12 69 ARG A O 1
ATOM 581 N N . ALA A 1 70 ? -21.053 3.894 30.907 1.00 97.19 70 ALA A N 1
ATOM 582 C CA . ALA A 1 70 ? -20.329 4.791 30.014 1.00 97.19 70 ALA A CA 1
ATOM 583 C C . ALA A 1 70 ? -19.463 4.011 29.008 1.00 97.19 70 ALA A C 1
ATOM 585 O O . ALA A 1 70 ? -19.573 4.235 27.795 1.00 97.19 70 ALA A O 1
ATOM 586 N N . LYS A 1 71 ? -18.661 3.046 29.480 1.00 97.56 71 LYS A N 1
ATOM 587 C CA . LYS A 1 71 ? -17.829 2.189 28.619 1.00 97.56 71 LYS A CA 1
ATOM 588 C C . LYS A 1 71 ? -18.664 1.325 27.675 1.00 97.56 71 LYS A C 1
ATOM 590 O O . LYS A 1 71 ? -18.364 1.270 26.483 1.00 97.56 71 LYS A O 1
ATOM 595 N N . SER A 1 72 ? -19.749 0.726 28.161 1.00 97.56 72 SER A N 1
ATOM 596 C CA . SER A 1 72 ? -20.666 -0.091 27.354 1.00 97.56 72 SER A CA 1
ATOM 597 C C . SER A 1 72 ? -21.317 0.717 26.234 1.00 97.56 72 SER A C 1
ATOM 599 O O . SER A 1 72 ? -21.357 0.276 25.082 1.00 97.56 72 SER A O 1
ATOM 601 N N . LYS A 1 73 ? -21.767 1.943 26.536 1.00 98.06 73 LYS A N 1
ATOM 602 C CA . LYS A 1 73 ? -22.307 2.860 25.526 1.00 98.06 73 LYS A CA 1
ATOM 603 C C . LYS A 1 73 ? -21.249 3.221 24.485 1.00 98.06 73 LYS A C 1
ATOM 605 O O . LYS A 1 73 ? -21.542 3.169 23.290 1.00 98.06 73 LYS A O 1
ATOM 610 N N . ARG A 1 74 ? -20.022 3.545 24.912 1.00 97.81 74 ARG A N 1
ATOM 611 C CA . ARG A 1 74 ? -18.901 3.825 23.999 1.00 97.81 74 ARG A CA 1
ATOM 612 C C . ARG A 1 74 ? -18.614 2.624 23.095 1.00 97.81 74 ARG A C 1
ATOM 614 O O . ARG A 1 74 ? -18.534 2.799 21.884 1.00 97.81 74 ARG A O 1
ATOM 621 N N . LEU A 1 75 ? -18.529 1.417 23.653 1.00 98.38 75 LEU A N 1
ATOM 622 C CA . LEU A 1 75 ? -18.284 0.185 22.902 1.00 98.38 75 LEU A CA 1
ATOM 623 C C . LEU A 1 75 ? -19.363 -0.068 21.848 1.00 98.38 75 LEU A C 1
ATOM 625 O O . LEU A 1 75 ? -19.045 -0.385 20.702 1.00 98.38 75 LEU A O 1
ATOM 629 N N . MET A 1 76 ? -20.634 0.091 22.222 1.00 98.12 76 MET A N 1
ATOM 630 C CA . MET A 1 76 ? -21.761 -0.059 21.304 1.00 98.12 76 MET A CA 1
ATOM 631 C C . MET A 1 76 ? -21.646 0.915 20.129 1.00 98.12 76 MET A C 1
ATOM 633 O O . MET A 1 76 ? -21.734 0.493 18.975 1.00 98.12 76 MET A O 1
ATOM 637 N N . VAL A 1 77 ? -21.408 2.198 20.418 1.00 98.06 77 VAL A N 1
ATOM 638 C CA . VAL A 1 77 ? -21.256 3.229 19.385 1.00 98.06 77 VAL A CA 1
ATOM 639 C C . VAL A 1 77 ? -20.076 2.902 18.476 1.00 98.06 77 VAL A C 1
ATOM 641 O O . VAL A 1 77 ? -20.256 2.907 17.264 1.00 98.06 77 VAL A O 1
ATOM 644 N N . MET A 1 78 ? -18.916 2.536 19.032 1.00 97.88 78 MET A N 1
ATOM 645 C CA . MET A 1 78 ? -17.729 2.177 18.247 1.00 97.88 78 MET A CA 1
ATOM 646 C C . MET A 1 78 ? -17.975 0.971 17.331 1.00 97.88 78 MET A C 1
ATOM 648 O O . MET A 1 78 ? -17.610 0.997 16.156 1.00 97.88 78 MET A O 1
ATOM 652 N N . LYS A 1 79 ? -18.640 -0.082 17.825 1.00 97.56 79 LYS A N 1
ATOM 653 C CA . LYS A 1 79 ? -19.003 -1.249 17.002 1.00 97.56 79 LYS A CA 1
ATOM 654 C C . LYS A 1 79 ? -19.948 -0.866 15.859 1.00 97.56 79 LYS A C 1
ATOM 656 O O . LYS A 1 79 ? -19.763 -1.330 14.736 1.00 97.56 79 LYS A O 1
ATOM 661 N N . GLN A 1 80 ? -20.930 -0.001 16.120 1.00 97.00 80 GLN A N 1
ATOM 662 C CA . GLN A 1 80 ? -21.875 0.477 15.105 1.00 97.00 80 GLN A CA 1
ATOM 663 C C . GLN A 1 80 ? -21.215 1.411 14.078 1.00 97.00 80 GLN A C 1
ATOM 665 O O . GLN A 1 80 ? -21.539 1.355 12.890 1.00 97.00 80 GLN A O 1
ATOM 670 N N . SER A 1 81 ? -20.281 2.262 14.508 1.00 96.94 81 SER A N 1
ATOM 671 C CA . SER A 1 81 ? -19.568 3.194 13.632 1.00 96.94 81 SER A CA 1
ATOM 672 C C . SER A 1 81 ? -18.430 2.544 12.855 1.00 96.94 81 SER A C 1
ATOM 674 O O . SER A 1 81 ? -18.022 3.111 11.844 1.00 96.94 81 SER A O 1
ATOM 676 N N . PHE A 1 82 ? -17.942 1.363 13.252 1.00 97.50 82 PHE A N 1
ATOM 677 C CA . PHE A 1 82 ? -16.778 0.730 12.626 1.00 97.50 82 PHE A CA 1
ATOM 678 C C . PHE A 1 82 ? -16.907 0.603 11.104 1.00 97.50 82 PHE A C 1
ATOM 680 O O . PHE A 1 82 ? -15.985 0.964 10.378 1.00 97.50 82 PHE A O 1
ATOM 687 N N . LYS A 1 83 ? -18.079 0.192 10.596 1.00 97.06 83 LYS A N 1
ATOM 688 C CA . LYS A 1 83 ? -18.319 0.123 9.145 1.00 97.06 83 LYS A CA 1
ATOM 689 C C . LYS A 1 83 ? -18.125 1.485 8.465 1.00 97.06 83 LYS A C 1
ATOM 691 O O . LYS A 1 83 ? -17.523 1.545 7.400 1.00 97.06 83 LYS A O 1
ATOM 696 N N . LYS A 1 84 ? -18.599 2.574 9.081 1.00 97.50 84 LYS A N 1
ATOM 697 C CA . LYS A 1 84 ? -18.425 3.941 8.559 1.00 97.50 84 LYS A CA 1
ATOM 698 C C . LYS A 1 84 ? -16.961 4.382 8.606 1.00 97.50 84 LYS A C 1
ATOM 700 O O . LYS A 1 84 ? -16.504 5.019 7.667 1.00 97.50 84 LYS A O 1
ATOM 705 N N . VAL A 1 85 ? -16.226 4.016 9.660 1.00 96.69 85 VAL A N 1
ATOM 706 C CA . VAL A 1 85 ? -14.783 4.290 9.780 1.00 96.69 85 VAL A CA 1
ATOM 707 C C . VAL A 1 85 ? -14.003 3.588 8.671 1.00 96.69 85 VAL A C 1
ATOM 709 O O . VAL A 1 85 ? -13.168 4.222 8.030 1.00 96.69 85 VAL A O 1
ATOM 712 N N . VAL A 1 86 ? -14.298 2.311 8.410 1.00 97.25 86 VAL A N 1
ATOM 713 C CA . VAL A 1 86 ? -13.673 1.551 7.317 1.00 97.25 86 VAL A CA 1
ATOM 714 C C . VAL A 1 86 ? -13.965 2.212 5.975 1.00 97.25 86 VAL A C 1
ATOM 716 O O . VAL A 1 86 ? -13.026 2.534 5.259 1.00 97.25 86 VAL A O 1
ATOM 719 N N . ILE A 1 87 ? -15.242 2.479 5.672 1.00 97.75 87 ILE A N 1
ATOM 720 C CA . ILE A 1 87 ? -15.642 3.125 4.412 1.00 97.75 87 ILE A CA 1
ATOM 721 C C . ILE A 1 87 ? -14.901 4.450 4.233 1.00 97.75 87 ILE A C 1
ATOM 723 O O . ILE A 1 87 ? -14.261 4.641 3.208 1.00 97.75 87 ILE A O 1
ATOM 727 N N . LYS A 1 88 ? -14.901 5.323 5.248 1.00 97.81 88 LYS A N 1
ATOM 728 C CA . LYS A 1 88 ? -14.284 6.645 5.126 1.00 97.81 88 LYS A CA 1
ATOM 729 C C . LYS A 1 88 ? -12.770 6.584 4.904 1.00 97.81 88 LYS A C 1
ATOM 731 O O . LYS A 1 88 ? -12.235 7.378 4.140 1.00 97.81 88 LYS A O 1
ATOM 736 N N . ASN A 1 89 ? -12.070 5.661 5.565 1.00 97.75 89 ASN A N 1
ATOM 737 C CA . ASN A 1 89 ? -10.632 5.486 5.346 1.00 97.75 89 ASN A CA 1
ATOM 738 C C . ASN A 1 89 ? -10.345 4.867 3.970 1.00 97.75 89 ASN A C 1
ATOM 740 O O . ASN A 1 89 ? -9.371 5.261 3.344 1.00 97.75 89 ASN A O 1
ATOM 744 N N . CYS A 1 90 ? -11.185 3.950 3.476 1.00 97.19 90 CYS A N 1
ATOM 745 C CA . CYS A 1 90 ? -11.059 3.411 2.120 1.00 97.19 90 CYS A CA 1
ATOM 746 C C . CYS A 1 90 ? -11.315 4.473 1.041 1.00 97.19 90 CYS A C 1
ATOM 748 O O . CYS A 1 90 ? -10.549 4.533 0.088 1.00 97.19 90 CYS A O 1
ATOM 750 N N . GLU A 1 91 ? -12.333 5.325 1.207 1.00 97.06 91 GLU A N 1
ATOM 751 C CA . GLU A 1 91 ? -12.577 6.479 0.326 1.00 97.06 91 GLU A CA 1
ATOM 752 C C . GLU A 1 91 ? -11.343 7.385 0.277 1.00 97.06 91 GLU A C 1
ATOM 754 O O . GLU A 1 91 ? -10.817 7.649 -0.795 1.00 97.06 91 GLU A O 1
ATOM 759 N N . ASN A 1 92 ? -10.796 7.764 1.437 1.00 96.12 92 ASN A N 1
ATOM 760 C CA . ASN A 1 92 ? -9.604 8.610 1.468 1.00 96.12 92 ASN A CA 1
ATOM 761 C C . ASN A 1 92 ? -8.368 7.920 0.852 1.00 96.12 92 ASN A C 1
ATOM 763 O O . ASN A 1 92 ? -7.535 8.597 0.264 1.00 96.12 92 ASN A O 1
ATOM 767 N N . MET A 1 93 ? -8.217 6.594 1.005 1.00 96.25 93 MET A N 1
ATOM 768 C CA . MET A 1 93 ? -7.144 5.838 0.340 1.00 96.25 93 MET A CA 1
ATOM 769 C C . MET A 1 93 ? -7.291 5.872 -1.179 1.00 96.25 93 MET A C 1
ATOM 771 O O . MET A 1 93 ? -6.283 5.958 -1.870 1.00 96.25 93 MET A O 1
ATOM 775 N N . GLN A 1 94 ? -8.521 5.776 -1.683 1.00 94.12 94 GLN A N 1
ATOM 776 C CA . GLN A 1 94 ? -8.800 5.882 -3.108 1.00 94.12 94 GLN A CA 1
ATOM 777 C C . GLN A 1 94 ? -8.447 7.281 -3.619 1.00 94.12 94 GLN A C 1
ATOM 779 O O . GLN A 1 94 ? -7.700 7.381 -4.584 1.00 94.12 94 GLN A O 1
ATOM 784 N N . ASP A 1 95 ? -8.894 8.328 -2.919 1.00 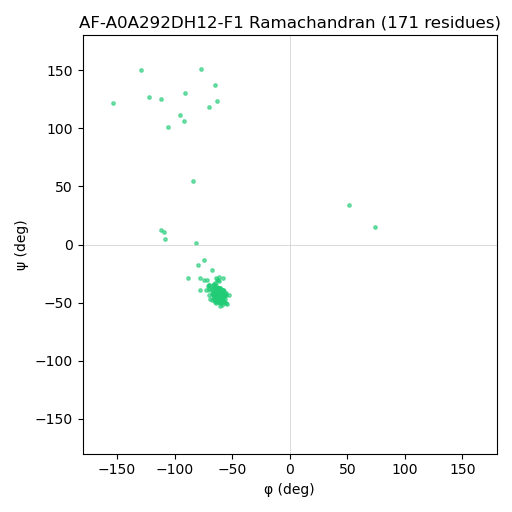92.44 95 ASP A N 1
ATOM 785 C CA . ASP A 1 95 ? -8.628 9.721 -3.295 1.00 92.44 95 ASP A CA 1
ATOM 786 C C . ASP A 1 95 ? -7.120 10.005 -3.419 1.00 92.44 95 ASP A C 1
ATOM 788 O O . ASP A 1 95 ? -6.685 10.643 -4.372 1.00 92.44 95 ASP A O 1
ATOM 792 N N . VAL A 1 96 ? -6.300 9.503 -2.486 1.00 94.19 96 VAL A N 1
ATOM 793 C CA . VAL A 1 96 ? -4.840 9.695 -2.565 1.00 94.19 96 VAL A CA 1
ATOM 794 C C . VAL A 1 96 ? -4.172 8.755 -3.567 1.00 94.19 96 VAL A C 1
ATOM 796 O O . VAL A 1 96 ? -3.136 9.104 -4.121 1.00 94.19 96 VAL A O 1
ATOM 799 N N . ALA A 1 97 ? -4.719 7.561 -3.819 1.00 91.81 97 ALA A N 1
ATOM 800 C CA . ALA A 1 97 ? -4.119 6.605 -4.752 1.00 91.81 97 ALA A CA 1
ATOM 801 C C . ALA A 1 97 ? -4.086 7.138 -6.190 1.00 91.81 97 ALA A C 1
ATOM 803 O O . ALA A 1 97 ? -3.166 6.796 -6.933 1.00 91.81 97 ALA A O 1
ATOM 804 N N . ASP A 1 98 ? -5.029 8.007 -6.554 1.00 89.62 98 ASP A N 1
ATOM 805 C CA . ASP A 1 98 ? -5.038 8.681 -7.852 1.00 89.62 98 ASP A CA 1
ATOM 806 C C . ASP A 1 98 ? -3.792 9.574 -8.044 1.00 89.62 98 ASP A C 1
ATOM 808 O O . ASP A 1 98 ? -3.264 9.667 -9.152 1.00 89.62 98 ASP A O 1
ATOM 812 N N . GLU A 1 99 ? -3.230 10.131 -6.962 1.00 92.56 99 GLU A N 1
ATOM 813 C CA . GLU A 1 99 ? -1.996 10.937 -6.987 1.00 92.56 99 GLU A CA 1
ATOM 814 C C . GLU A 1 99 ? -0.726 10.084 -7.168 1.00 92.56 99 GLU A C 1
ATOM 816 O O . GLU A 1 99 ? 0.355 10.607 -7.447 1.00 92.56 99 GLU A O 1
ATOM 821 N N . LEU A 1 100 ? -0.819 8.757 -7.008 1.00 92.38 100 LEU A N 1
ATOM 822 C CA . LEU A 1 100 ? 0.348 7.876 -7.059 1.00 92.38 100 LEU A CA 1
ATOM 823 C C . LEU A 1 100 ? 1.000 7.892 -8.444 1.00 92.38 100 LEU A C 1
ATOM 825 O O . LEU A 1 100 ? 2.224 7.886 -8.545 1.00 92.38 100 LEU A O 1
ATOM 829 N N . SER A 1 101 ? 0.193 7.931 -9.508 1.00 87.56 101 SER A N 1
ATOM 830 C CA . SER A 1 101 ? 0.704 7.985 -10.881 1.00 87.56 101 SER A CA 1
ATOM 831 C C . SER A 1 101 ? 1.578 9.220 -11.105 1.00 87.56 101 SER A C 1
ATOM 833 O O . SER A 1 101 ? 2.662 9.111 -11.680 1.00 87.56 101 SER A O 1
ATOM 835 N N . ASP A 1 102 ? 1.133 10.379 -10.623 1.00 90.62 102 ASP A N 1
ATOM 836 C CA . ASP A 1 102 ? 1.870 11.633 -10.764 1.00 90.62 102 ASP A CA 1
ATOM 837 C C . ASP A 1 102 ? 3.169 11.600 -9.953 1.00 90.62 102 ASP A C 1
ATOM 839 O O . ASP A 1 102 ? 4.227 11.938 -10.480 1.00 90.62 102 ASP A O 1
ATOM 843 N N . GLU A 1 103 ? 3.137 11.071 -8.726 1.00 93.88 103 GLU A N 1
ATOM 844 C CA . GLU A 1 103 ? 4.342 10.942 -7.900 1.00 93.88 103 GLU A CA 1
ATOM 845 C C . GLU A 1 103 ? 5.384 9.993 -8.527 1.00 93.88 103 GLU A C 1
ATOM 847 O O . GLU A 1 103 ? 6.587 10.264 -8.470 1.00 93.88 103 GLU A O 1
ATOM 852 N N . TYR A 1 104 ? 4.953 8.896 -9.164 1.00 92.56 104 TYR A N 1
ATOM 853 C CA . TYR A 1 104 ? 5.852 8.023 -9.931 1.00 92.56 104 TYR A CA 1
ATOM 854 C C . TYR A 1 104 ? 6.441 8.752 -11.141 1.00 92.56 104 TYR A C 1
ATOM 856 O O . TYR A 1 104 ? 7.649 8.674 -11.373 1.00 92.56 104 TYR A O 1
ATOM 864 N N . ASN A 1 105 ? 5.612 9.476 -11.894 1.00 89.69 105 ASN A N 1
ATOM 865 C CA . ASN A 1 105 ? 6.076 10.241 -13.047 1.00 89.69 105 ASN A CA 1
ATOM 866 C C . ASN A 1 105 ? 7.121 11.284 -12.644 1.00 89.69 105 ASN A C 1
ATOM 868 O O . ASN A 1 105 ? 8.143 11.395 -13.314 1.00 89.69 105 ASN A O 1
ATOM 872 N N . GLU A 1 106 ? 6.903 12.006 -11.544 1.00 92.00 106 GLU A N 1
ATOM 873 C CA . GLU A 1 106 ? 7.858 12.980 -11.012 1.00 92.00 106 GLU A CA 1
ATOM 874 C C . GLU A 1 106 ? 9.144 12.311 -10.513 1.00 92.00 106 GLU A C 1
ATOM 876 O O . GLU A 1 106 ? 10.242 12.742 -10.865 1.00 92.00 106 GLU A O 1
ATOM 881 N N . THR A 1 107 ? 9.023 11.227 -9.740 1.00 94.19 107 THR A N 1
ATOM 882 C CA . THR A 1 107 ? 10.173 10.536 -9.132 1.00 94.19 107 THR A CA 1
ATOM 883 C C . THR A 1 107 ? 11.123 9.959 -10.182 1.00 94.19 107 THR A C 1
ATOM 885 O O . THR A 1 107 ? 12.338 9.978 -9.991 1.00 94.19 107 THR A O 1
ATOM 888 N N . TYR A 1 108 ? 10.582 9.447 -11.290 1.00 94.19 108 TYR A N 1
ATOM 889 C CA . TYR A 1 108 ? 11.350 8.719 -12.305 1.00 94.19 108 TYR A CA 1
ATOM 890 C C . TYR A 1 108 ? 11.459 9.463 -13.645 1.00 94.19 108 TYR A C 1
ATOM 892 O O . TYR A 1 108 ? 11.910 8.890 -14.641 1.00 94.19 108 TYR A O 1
ATOM 900 N N . GLN A 1 109 ? 11.093 10.749 -13.691 1.00 95.25 109 GLN A N 1
ATOM 901 C CA . GLN A 1 109 ? 11.124 11.546 -14.921 1.00 95.25 109 GLN A CA 1
ATOM 902 C C . GLN A 1 109 ? 12.523 11.605 -15.549 1.00 95.25 109 GLN A C 1
ATOM 904 O O . GLN A 1 109 ? 12.671 11.568 -16.772 1.00 95.25 109 GLN A O 1
ATOM 909 N N . ASP A 1 110 ? 13.558 11.712 -14.718 1.00 95.62 110 ASP A N 1
ATOM 910 C CA . ASP A 1 110 ? 14.939 11.826 -15.187 1.00 95.62 110 ASP A CA 1
ATOM 911 C C . ASP A 1 110 ? 15.448 10.517 -15.799 1.00 95.62 110 ASP A C 1
ATOM 913 O O . ASP A 1 110 ? 16.163 10.545 -16.803 1.00 95.62 110 ASP A O 1
ATOM 917 N N . ASP A 1 111 ? 15.014 9.371 -15.270 1.00 95.94 111 ASP A N 1
ATOM 918 C CA . ASP A 1 111 ? 15.317 8.064 -15.855 1.00 95.94 111 ASP A CA 1
ATOM 919 C C . ASP A 1 111 ? 14.635 7.892 -17.218 1.00 95.94 111 ASP A C 1
ATOM 921 O O . ASP A 1 111 ? 15.267 7.412 -18.164 1.00 95.94 111 ASP A O 1
ATOM 925 N N . LEU A 1 112 ? 13.386 8.354 -17.361 1.00 93.75 112 LEU A N 1
ATOM 926 C CA . LEU A 1 112 ? 12.687 8.371 -18.649 1.00 93.75 112 LEU A CA 1
ATOM 927 C C . LEU A 1 112 ? 13.432 9.238 -19.678 1.00 93.75 112 LEU A C 1
ATOM 929 O O . LEU A 1 112 ? 13.750 8.765 -20.771 1.00 93.75 112 LEU A O 1
ATOM 933 N N . LYS A 1 113 ? 13.800 10.472 -19.314 1.00 96.44 113 LYS A N 1
ATOM 934 C CA . LYS A 1 113 ? 14.583 11.369 -20.187 1.00 96.44 113 LYS A CA 1
ATOM 935 C C . LYS A 1 113 ? 15.930 10.760 -20.575 1.00 96.44 113 LYS A C 1
ATOM 937 O O . LYS A 1 113 ? 16.389 10.891 -21.716 1.00 96.44 113 LYS A O 1
ATOM 942 N N . ARG A 1 114 ? 16.591 10.083 -19.632 1.00 97.00 114 ARG A N 1
ATOM 943 C CA . ARG A 1 114 ? 17.859 9.391 -19.883 1.00 97.00 114 ARG A CA 1
ATOM 944 C C . ARG A 1 114 ? 17.678 8.250 -20.880 1.00 97.00 114 ARG A C 1
ATOM 946 O O . ARG A 1 114 ? 18.499 8.120 -21.788 1.00 97.00 114 ARG A O 1
ATOM 953 N N . TYR A 1 115 ? 16.622 7.451 -20.737 1.00 97.00 115 TYR A N 1
ATOM 954 C CA . TYR A 1 115 ? 16.285 6.391 -21.685 1.00 97.00 115 TYR A CA 1
ATOM 955 C C . TYR A 1 115 ? 16.077 6.946 -23.101 1.00 97.00 115 TYR A C 1
ATOM 957 O O . TYR A 1 115 ? 16.696 6.455 -24.044 1.00 97.00 115 TYR A O 1
ATOM 965 N N . GLU A 1 116 ? 15.280 8.005 -23.249 1.00 97.00 116 GLU A N 1
ATOM 966 C CA . GLU A 1 116 ? 15.022 8.650 -24.544 1.00 97.00 116 GLU A CA 1
ATOM 967 C C . GLU A 1 116 ? 16.313 9.162 -25.196 1.00 97.00 116 GLU A C 1
ATOM 969 O O . GLU A 1 116 ? 16.557 8.929 -26.382 1.00 97.00 116 GLU A O 1
ATOM 974 N N . THR A 1 117 ? 17.189 9.780 -24.399 1.00 98.06 117 THR A N 1
ATOM 975 C CA . THR A 1 117 ? 18.497 10.271 -24.857 1.00 98.06 117 THR A CA 1
ATOM 976 C C . THR A 1 117 ? 19.376 9.132 -25.374 1.00 98.06 117 THR A C 1
ATOM 978 O O . THR A 1 117 ? 19.958 9.236 -26.454 1.00 98.06 117 THR A O 1
ATOM 981 N N . LEU A 1 118 ? 19.464 8.025 -24.630 1.00 98.19 118 LEU A N 1
ATOM 982 C CA . LEU A 1 118 ? 20.241 6.852 -25.038 1.00 98.19 118 LEU A CA 1
ATOM 983 C C . LEU A 1 118 ? 19.683 6.218 -26.317 1.00 98.19 118 LEU A C 1
ATOM 985 O O . LEU A 1 118 ? 20.452 5.794 -27.179 1.00 98.19 118 LEU A O 1
ATOM 989 N N . ASN A 1 119 ? 18.360 6.193 -26.472 1.00 98.00 119 ASN A N 1
ATOM 990 C CA . ASN A 1 119 ? 17.715 5.678 -27.676 1.00 98.00 119 ASN A CA 1
ATOM 991 C C . ASN A 1 119 ? 18.059 6.528 -28.908 1.00 98.00 119 ASN A C 1
ATOM 993 O O . ASN A 1 119 ? 18.354 5.987 -29.976 1.00 98.00 119 ASN A O 1
ATOM 997 N N . GLN A 1 120 ? 18.087 7.854 -28.752 1.00 98.06 120 GLN A N 1
ATOM 998 C CA . GLN A 1 120 ? 18.506 8.752 -29.824 1.00 98.06 120 GLN A CA 1
ATOM 999 C C . GLN A 1 120 ? 19.990 8.568 -30.168 1.00 98.06 120 GLN A C 1
ATOM 1001 O O . GLN A 1 120 ? 20.334 8.440 -31.340 1.00 98.06 120 GLN A O 1
ATOM 1006 N N . GLN A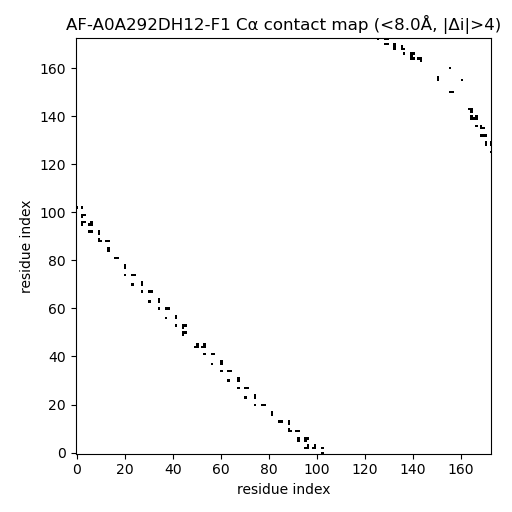 1 121 ? 20.865 8.460 -29.165 1.00 98.00 121 GLN A N 1
ATOM 1007 C CA . GLN A 1 121 ? 22.292 8.195 -29.386 1.00 98.00 121 GLN A CA 1
ATOM 1008 C C . GLN A 1 121 ? 22.533 6.865 -30.112 1.00 98.00 121 GLN A C 1
ATOM 1010 O O . GLN A 1 121 ? 23.400 6.783 -30.983 1.00 98.00 121 GLN A O 1
ATOM 1015 N N . LEU A 1 122 ? 21.756 5.828 -29.786 1.00 97.69 122 LEU A N 1
ATOM 1016 C CA . LEU A 1 122 ? 21.809 4.546 -30.481 1.00 97.69 122 LEU A CA 1
ATOM 1017 C C . LEU A 1 122 ? 21.403 4.694 -31.950 1.00 97.69 122 LEU A C 1
ATOM 1019 O O . LEU A 1 122 ? 22.072 4.141 -32.823 1.00 97.69 122 LEU A O 1
ATOM 1023 N N . LYS A 1 123 ? 20.331 5.441 -32.229 1.00 97.50 123 LYS A N 1
ATOM 1024 C CA . LYS A 1 123 ? 19.891 5.723 -33.599 1.00 97.50 123 LYS A CA 1
ATOM 1025 C C . LYS A 1 123 ? 20.981 6.450 -34.390 1.00 97.50 123 LYS A C 1
ATOM 1027 O O . LYS A 1 123 ? 21.372 5.972 -35.450 1.00 97.50 123 LYS A O 1
ATOM 1032 N N . ASP A 1 124 ? 21.547 7.515 -33.829 1.00 97.81 124 ASP A N 1
ATOM 1033 C CA . ASP A 1 124 ? 22.611 8.288 -34.478 1.00 97.81 124 ASP A CA 1
ATOM 1034 C C . ASP A 1 124 ? 23.858 7.429 -34.752 1.00 97.81 124 ASP A C 1
ATOM 1036 O O . ASP A 1 124 ? 24.522 7.575 -35.781 1.00 97.81 124 ASP A O 1
ATOM 1040 N N . ALA A 1 125 ? 24.197 6.515 -33.837 1.00 97.19 125 ALA A N 1
ATOM 1041 C CA . ALA A 1 125 ? 25.304 5.583 -34.023 1.00 97.19 125 ALA A CA 1
ATOM 1042 C C . ALA A 1 125 ? 25.029 4.576 -35.152 1.00 97.19 125 ALA A C 1
ATOM 1044 O O . ALA A 1 125 ? 25.924 4.312 -35.957 1.00 97.19 125 ALA A O 1
ATOM 1045 N N . LYS A 1 126 ? 23.801 4.045 -35.247 1.00 97.00 126 LYS A N 1
ATOM 1046 C CA . LYS A 1 126 ? 23.391 3.158 -36.347 1.00 97.00 126 LYS A CA 1
ATOM 1047 C C . LYS A 1 126 ? 23.473 3.866 -37.695 1.00 97.00 126 LYS A C 1
ATOM 1049 O O . LYS A 1 126 ? 24.077 3.327 -38.620 1.00 97.00 126 LYS A O 1
ATOM 1054 N N . ASP A 1 127 ? 22.956 5.087 -37.779 1.00 97.31 127 ASP A N 1
ATOM 1055 C CA . ASP A 1 127 ? 22.969 5.876 -39.013 1.00 97.31 127 ASP A CA 1
ATOM 1056 C C . ASP A 1 127 ? 24.407 6.160 -39.484 1.00 97.31 127 ASP A C 1
ATOM 1058 O O . ASP A 1 127 ? 24.719 6.021 -40.668 1.00 97.31 127 ASP A O 1
ATOM 1062 N N . LYS A 1 128 ? 25.329 6.464 -38.559 1.00 97.06 128 LYS A N 1
ATOM 1063 C CA . LYS A 1 128 ? 26.758 6.630 -38.887 1.00 97.06 128 LYS A CA 1
ATOM 1064 C C . LYS A 1 128 ? 27.379 5.365 -39.468 1.00 97.06 128 LYS A C 1
ATOM 1066 O O . LYS A 1 128 ? 28.129 5.441 -40.438 1.00 97.06 128 LYS A O 1
ATOM 1071 N N . LEU A 1 129 ? 27.090 4.210 -38.878 1.00 96.56 129 LEU A N 1
ATOM 1072 C CA . LEU A 1 129 ? 27.651 2.951 -39.352 1.00 96.56 129 LEU A CA 1
ATOM 1073 C C . LEU A 1 129 ? 27.068 2.531 -40.714 1.00 96.56 129 LEU A C 1
ATOM 1075 O O . LEU A 1 129 ? 27.808 2.007 -41.547 1.00 96.56 129 LEU A O 1
ATOM 1079 N N . LEU A 1 130 ? 25.787 2.819 -40.977 1.00 95.81 130 LEU A N 1
ATOM 1080 C CA . LEU A 1 130 ? 25.208 2.691 -42.319 1.00 95.81 130 LEU A CA 1
ATOM 1081 C C . LEU A 1 130 ? 25.938 3.599 -43.321 1.00 95.81 130 LEU A C 1
ATOM 1083 O O . LEU A 1 130 ? 26.332 3.135 -44.389 1.00 95.81 130 LEU A O 1
ATOM 1087 N N . GLY A 1 131 ? 26.237 4.844 -42.939 1.00 95.81 131 GLY A N 1
ATOM 1088 C CA . GLY A 1 131 ? 27.057 5.747 -43.750 1.00 95.81 131 GLY A CA 1
ATOM 1089 C C . GLY A 1 131 ? 28.454 5.189 -44.057 1.00 95.81 131 GLY A C 1
ATOM 1090 O O . GLY A 1 131 ?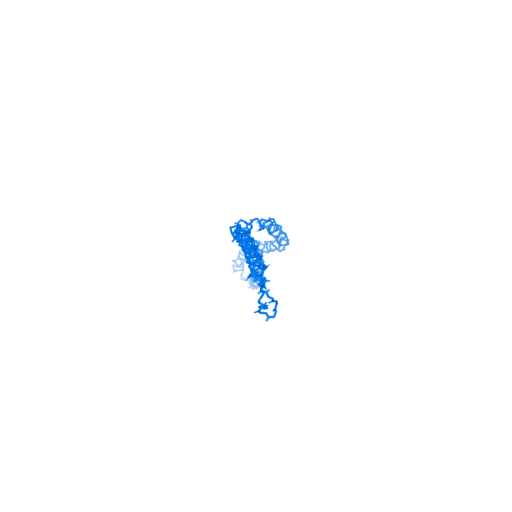 28.927 5.282 -45.190 1.00 95.81 131 GLY A O 1
ATOM 1091 N N . TYR A 1 132 ? 29.105 4.537 -43.089 1.00 95.88 132 TYR A N 1
AT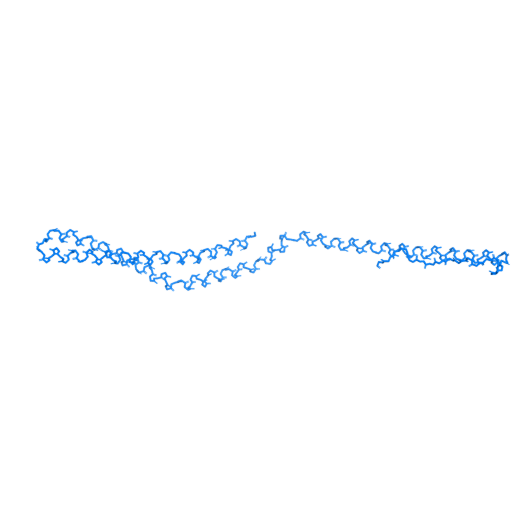OM 1092 C CA . TYR A 1 132 ? 30.388 3.867 -43.330 1.00 95.88 132 TYR A CA 1
ATOM 1093 C C . TYR A 1 132 ? 30.266 2.658 -44.269 1.00 95.88 132 TYR A C 1
ATOM 1095 O O . TYR A 1 132 ? 31.169 2.430 -45.079 1.00 95.88 132 TYR A O 1
ATOM 1103 N N . ASN A 1 133 ? 29.166 1.900 -44.211 1.00 94.94 133 ASN A N 1
ATOM 1104 C CA . ASN A 1 133 ? 28.896 0.821 -45.167 1.00 94.94 133 ASN A CA 1
ATOM 1105 C C . ASN A 1 133 ? 28.753 1.358 -46.602 1.00 94.94 133 ASN A C 1
ATOM 1107 O O . ASN A 1 133 ? 29.282 0.754 -47.546 1.00 94.94 133 ASN A O 1
ATOM 1111 N N . ASP A 1 134 ? 28.077 2.495 -46.769 1.00 94.44 134 ASP A N 1
ATOM 1112 C CA . ASP A 1 134 ? 27.908 3.152 -48.066 1.00 94.44 134 ASP A CA 1
ATOM 1113 C C . ASP A 1 134 ? 29.245 3.666 -48.612 1.00 94.44 134 ASP A C 1
ATOM 1115 O O . ASP A 1 134 ? 29.590 3.401 -49.769 1.00 94.44 134 ASP A O 1
ATOM 1119 N N . GLU A 1 135 ? 30.047 4.331 -47.771 1.00 95.50 135 GLU A N 1
ATOM 1120 C CA . GLU A 1 135 ? 31.378 4.814 -48.148 1.00 95.50 135 GLU A CA 1
ATOM 1121 C C . GLU A 1 135 ? 32.305 3.657 -48.549 1.00 95.50 135 GLU A C 1
ATOM 1123 O O . GLU A 1 135 ? 32.984 3.721 -49.580 1.00 95.50 135 GLU A O 1
ATOM 1128 N N . TYR A 1 136 ? 32.312 2.570 -47.770 1.00 95.12 136 TYR A N 1
ATOM 1129 C CA . TYR A 1 136 ? 33.058 1.357 -48.100 1.00 95.12 136 TYR A CA 1
ATOM 1130 C C . TYR A 1 136 ? 32.635 0.803 -49.465 1.00 95.12 136 TYR A C 1
ATOM 1132 O O . TYR A 1 136 ? 33.482 0.550 -50.325 1.00 95.12 136 TYR A O 1
ATOM 1140 N N . SER A 1 137 ? 31.327 0.669 -49.694 1.00 93.81 137 SER A N 1
ATOM 1141 C CA . SER A 1 137 ? 30.784 0.146 -50.950 1.00 93.81 137 SER A CA 1
ATOM 1142 C C . SER A 1 137 ? 31.174 1.016 -52.146 1.00 93.81 137 SER A C 1
ATOM 1144 O O . SER A 1 137 ? 31.546 0.491 -53.198 1.00 93.81 137 SER A O 1
ATOM 1146 N N . ALA A 1 138 ? 31.150 2.342 -51.990 1.00 95.06 138 ALA A N 1
ATOM 1147 C CA . ALA A 1 138 ? 31.587 3.277 -53.021 1.00 95.06 138 ALA A CA 1
ATOM 1148 C C . ALA A 1 138 ? 33.082 3.119 -53.344 1.00 95.06 138 ALA A C 1
ATO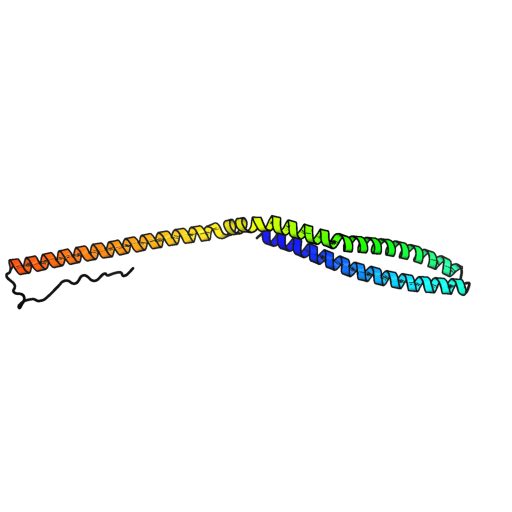M 1150 O O . ALA A 1 138 ? 33.447 3.015 -54.515 1.00 95.06 138 ALA A O 1
ATOM 1151 N N . LYS A 1 139 ? 33.948 3.025 -52.324 1.00 95.38 139 LYS A N 1
ATOM 1152 C CA . LYS A 1 139 ? 35.394 2.817 -52.514 1.00 95.38 139 LYS A CA 1
ATOM 1153 C C . LYS A 1 139 ? 35.703 1.500 -53.225 1.00 95.38 139 LYS A C 1
ATOM 1155 O O . LYS A 1 139 ? 36.528 1.494 -54.138 1.00 95.38 139 LYS A O 1
ATOM 1160 N N . GLN A 1 140 ? 35.022 0.411 -52.859 1.00 95.31 140 GLN A N 1
ATOM 1161 C CA . GLN A 1 140 ? 35.186 -0.876 -53.541 1.00 95.31 140 GLN A CA 1
ATOM 1162 C C . GLN A 1 140 ? 34.777 -0.782 -55.017 1.00 95.31 140 GLN A C 1
ATOM 1164 O O . GLN A 1 140 ? 35.532 -1.216 -55.880 1.00 95.31 140 GLN A O 1
ATOM 1169 N N . ARG A 1 141 ? 33.645 -0.133 -55.334 1.00 93.38 141 ARG A N 1
ATOM 1170 C CA . ARG A 1 141 ? 33.218 0.088 -56.730 1.00 93.38 141 ARG A CA 1
ATOM 1171 C C . ARG A 1 141 ? 34.250 0.877 -57.535 1.00 93.38 141 ARG A C 1
ATOM 1173 O O . ARG A 1 141 ? 34.557 0.490 -58.661 1.00 93.38 141 ARG A O 1
ATOM 1180 N N . THR A 1 142 ? 34.805 1.948 -56.966 1.00 95.88 142 THR A N 1
ATOM 1181 C CA . THR A 1 142 ? 35.862 2.742 -57.615 1.00 95.88 142 THR A CA 1
ATOM 1182 C C . THR A 1 142 ? 37.108 1.898 -57.890 1.00 95.88 142 THR A C 1
ATOM 1184 O O . THR A 1 142 ? 37.687 1.990 -58.972 1.00 95.88 142 THR A O 1
ATOM 1187 N N . LEU A 1 143 ? 37.505 1.037 -56.947 1.00 95.56 143 LEU A N 1
ATOM 1188 C CA . LEU A 1 143 ? 38.634 0.127 -57.134 1.00 95.56 143 LEU A CA 1
ATOM 1189 C C . LEU A 1 143 ? 38.365 -0.896 -58.247 1.00 95.56 143 LEU A C 1
ATOM 1191 O O . LEU A 1 143 ? 39.231 -1.091 -59.100 1.00 95.56 143 LEU A O 1
ATOM 1195 N N . THR A 1 144 ? 37.171 -1.500 -58.283 1.00 94.19 144 THR A N 1
ATOM 1196 C CA . THR A 1 144 ? 36.754 -2.402 -59.370 1.00 94.19 144 THR A CA 1
ATOM 1197 C C . THR A 1 144 ? 36.896 -1.716 -60.725 1.00 94.19 144 THR A C 1
ATOM 1199 O O . THR A 1 144 ? 37.571 -2.230 -61.613 1.00 94.19 144 THR A O 1
ATOM 1202 N N . GLN A 1 145 ? 36.342 -0.506 -60.860 1.00 93.94 145 GLN A N 1
ATOM 1203 C CA . GLN A 1 145 ? 36.406 0.274 -62.098 1.00 93.94 145 GLN A CA 1
ATOM 1204 C C . GLN A 1 145 ? 37.845 0.595 -62.518 1.00 93.94 145 GLN A C 1
ATOM 1206 O O . GLN A 1 145 ? 38.167 0.540 -63.706 1.00 93.94 145 GLN A O 1
ATOM 1211 N N . TYR A 1 146 ? 38.714 0.928 -61.560 1.00 95.56 146 TYR A N 1
ATOM 1212 C CA . TYR A 1 146 ? 40.124 1.201 -61.825 1.00 95.56 146 TYR A CA 1
ATOM 1213 C C . TYR A 1 146 ? 40.862 -0.045 -62.332 1.00 95.56 146 TYR A C 1
ATOM 1215 O O . TYR A 1 146 ? 41.552 0.027 -63.350 1.00 95.56 146 TYR A O 1
ATOM 1223 N N . ILE A 1 147 ? 40.676 -1.193 -61.673 1.00 94.00 147 ILE A N 1
ATOM 1224 C CA . ILE A 1 147 ? 41.267 -2.471 -62.093 1.00 94.00 147 ILE A CA 1
ATOM 1225 C C . ILE A 1 147 ? 40.773 -2.854 -63.494 1.00 94.00 147 ILE A C 1
ATOM 1227 O O . ILE A 1 147 ? 41.582 -3.189 -64.358 1.00 94.00 147 ILE A O 1
ATOM 1231 N N . ASP A 1 148 ? 39.471 -2.749 -63.754 1.00 91.38 148 ASP A N 1
ATOM 1232 C CA . ASP A 1 148 ? 38.888 -3.069 -65.061 1.00 91.38 148 ASP A CA 1
ATOM 1233 C C . ASP A 1 148 ? 39.367 -2.123 -66.167 1.00 91.38 148 ASP A C 1
ATOM 1235 O O . ASP A 1 148 ? 39.519 -2.524 -67.324 1.00 91.38 148 ASP A O 1
ATOM 1239 N N . ARG A 1 149 ? 39.629 -0.853 -65.838 1.00 94.56 149 ARG A N 1
ATOM 1240 C CA . ARG A 1 149 ? 40.269 0.084 -66.765 1.00 94.56 149 ARG A CA 1
ATOM 1241 C C . ARG A 1 149 ? 41.690 -0.368 -67.103 1.00 94.56 149 ARG A C 1
ATOM 1243 O O . ARG A 1 149 ? 41.990 -0.499 -68.284 1.00 94.56 149 ARG A O 1
ATOM 1250 N N . LEU A 1 150 ? 42.520 -0.676 -66.104 1.00 94.88 150 LEU A N 1
ATOM 1251 C CA . LEU A 1 150 ? 43.899 -1.126 -66.328 1.00 94.88 150 LEU A CA 1
ATOM 1252 C C . LEU A 1 150 ? 43.973 -2.428 -67.134 1.00 94.88 150 LEU A C 1
ATOM 1254 O O . LEU A 1 150 ? 44.802 -2.531 -68.03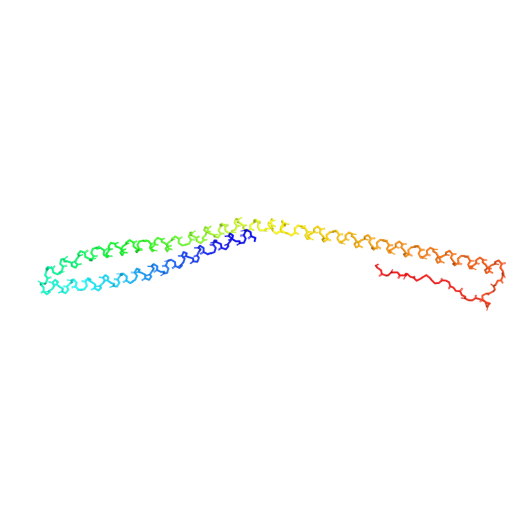7 1.00 94.88 150 LEU A O 1
ATOM 1258 N N . LYS A 1 151 ? 43.092 -3.399 -66.854 1.00 93.31 151 LYS A N 1
ATOM 1259 C CA . LYS A 1 151 ? 42.991 -4.645 -67.635 1.00 93.31 151 LYS A CA 1
ATOM 1260 C C . LYS A 1 151 ? 42.750 -4.355 -69.116 1.00 93.31 151 LYS A C 1
ATOM 1262 O O . LYS A 1 151 ? 43.436 -4.917 -69.965 1.00 93.31 151 LYS A O 1
ATOM 1267 N N . ARG A 1 152 ? 41.809 -3.450 -69.418 1.00 91.44 152 ARG A N 1
ATOM 1268 C CA . ARG A 1 152 ? 41.479 -3.044 -70.793 1.00 91.44 152 ARG A CA 1
ATOM 1269 C C . ARG A 1 152 ? 42.615 -2.280 -71.466 1.00 91.44 152 ARG A C 1
ATOM 1271 O O . ARG A 1 152 ? 42.966 -2.612 -72.591 1.00 91.44 152 ARG A O 1
ATOM 1278 N N . GLU A 1 153 ? 43.196 -1.294 -70.785 1.00 95.81 153 GLU A N 1
ATOM 1279 C CA . GLU A 1 153 ? 44.297 -0.470 -71.314 1.00 95.81 153 GLU A CA 1
ATOM 1280 C C . GLU A 1 153 ? 45.547 -1.299 -71.650 1.00 95.81 153 GLU A C 1
ATOM 1282 O O . GLU A 1 153 ? 46.284 -0.942 -72.563 1.00 95.81 153 GLU A O 1
ATOM 1287 N N . ASN A 1 154 ? 45.760 -2.423 -70.957 1.00 95.56 154 ASN A N 1
ATOM 1288 C CA . ASN A 1 154 ? 46.931 -3.289 -71.128 1.00 95.56 154 ASN A CA 1
ATOM 1289 C C . ASN A 1 154 ? 46.611 -4.641 -71.799 1.00 95.56 154 ASN A C 1
ATOM 1291 O O . ASN A 1 154 ? 47.463 -5.522 -71.816 1.00 95.56 154 ASN A O 1
ATOM 1295 N N . ASN A 1 155 ? 45.400 -4.817 -72.346 1.00 93.38 155 ASN A N 1
ATOM 1296 C CA . ASN A 1 155 ? 44.945 -6.040 -73.027 1.00 93.38 155 ASN A CA 1
ATOM 1297 C C . ASN A 1 155 ? 45.142 -7.350 -72.223 1.00 93.38 155 ASN A C 1
ATOM 1299 O O . ASN A 1 155 ? 45.391 -8.409 -72.803 1.00 93.38 155 ASN A O 1
ATOM 1303 N N . ILE A 1 156 ? 45.019 -7.277 -70.894 1.00 93.06 156 ILE A N 1
ATOM 1304 C CA . ILE A 1 156 ? 45.203 -8.424 -69.994 1.00 93.06 156 ILE A CA 1
ATOM 1305 C C . ILE A 1 156 ? 44.035 -9.395 -70.182 1.00 93.06 156 ILE A C 1
ATOM 1307 O O . ILE A 1 156 ? 42.878 -9.043 -69.927 1.00 93.06 156 ILE A O 1
ATOM 1311 N N . GLN A 1 157 ? 44.326 -10.622 -70.605 1.00 89.44 157 GLN A N 1
ATOM 1312 C CA . GLN A 1 157 ? 43.320 -11.657 -70.811 1.00 89.44 157 GLN A CA 1
ATOM 1313 C C . GLN A 1 157 ? 42.868 -12.267 -69.473 1.00 89.44 157 GLN A C 1
ATOM 1315 O O . GLN A 1 157 ? 43.657 -12.374 -68.533 1.00 89.44 157 GLN A O 1
ATOM 1320 N N . PRO A 1 158 ? 41.622 -12.763 -69.362 1.00 84.25 158 PRO A N 1
ATOM 1321 C CA . PRO A 1 158 ? 41.133 -13.402 -68.135 1.00 84.25 158 PRO A CA 1
ATOM 1322 C C . PRO A 1 158 ? 41.964 -14.606 -67.666 1.00 84.25 158 PRO A C 1
ATOM 1324 O O . PRO A 1 158 ? 42.036 -14.865 -66.469 1.00 84.25 158 PRO A O 1
ATOM 1327 N N . VAL A 1 159 ? 42.616 -15.326 -68.588 1.00 89.19 159 VAL A N 1
ATOM 1328 C CA . VAL A 1 159 ? 43.535 -16.432 -68.250 1.00 89.19 159 VAL A CA 1
ATOM 1329 C C . VAL A 1 159 ? 44.805 -15.951 -67.543 1.00 89.19 159 VAL A C 1
ATOM 1331 O O . VAL A 1 159 ? 45.438 -16.729 -66.838 1.00 89.19 159 VAL A O 1
ATOM 1334 N N . GLU A 1 160 ? 45.161 -14.676 -67.712 1.00 90.56 160 GLU A N 1
ATOM 1335 C CA . GLU A 1 160 ? 46.335 -14.051 -67.099 1.00 9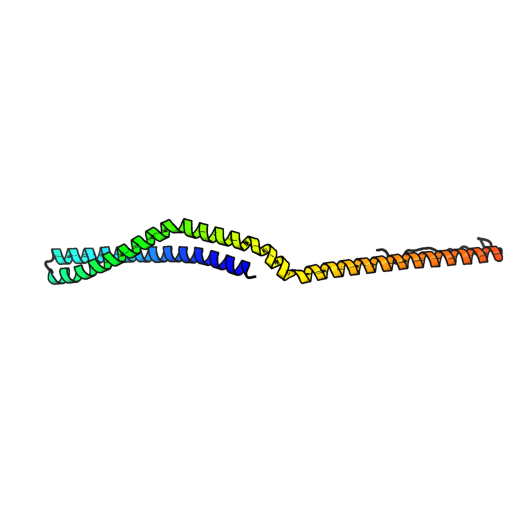0.56 160 GLU A CA 1
ATOM 1336 C C . GLU A 1 160 ? 46.008 -13.468 -65.715 1.00 90.56 160 GLU A C 1
ATOM 1338 O O . GLU A 1 160 ? 46.877 -13.429 -64.845 1.00 90.56 160 GLU A O 1
ATOM 1343 N N . PHE A 1 161 ? 44.759 -13.047 -65.466 1.00 88.44 161 PHE A N 1
ATOM 1344 C CA . PHE A 1 161 ? 44.328 -12.544 -64.158 1.00 88.44 161 PHE A CA 1
ATOM 1345 C C . PHE A 1 161 ? 42.822 -12.727 -63.899 1.00 88.44 161 PHE A C 1
ATOM 1347 O O . PHE A 1 161 ? 41.978 -12.145 -64.583 1.00 88.44 161 PHE A O 1
ATOM 1354 N N . ILE A 1 162 ? 42.492 -13.442 -62.816 1.00 83.19 162 ILE A N 1
ATOM 1355 C CA . ILE A 1 162 ? 41.111 -13.788 -62.406 1.00 83.19 162 ILE A CA 1
ATOM 1356 C C . ILE A 1 162 ? 40.669 -12.998 -61.149 1.00 83.19 162 ILE A C 1
ATOM 1358 O O . ILE A 1 162 ? 39.594 -13.214 -60.597 1.00 83.19 162 ILE A O 1
ATOM 1362 N N . GLY A 1 163 ? 41.486 -12.061 -60.656 1.00 83.56 163 GLY A N 1
ATOM 1363 C CA . GLY A 1 163 ? 41.170 -11.312 -59.437 1.00 83.56 163 GLY A CA 1
ATOM 1364 C C . GLY A 1 163 ? 39.937 -10.409 -59.582 1.00 83.56 163 GLY A C 1
ATOM 1365 O O . GLY A 1 163 ? 39.793 -9.690 -60.580 1.00 83.56 163 GLY A O 1
ATOM 1366 N N . ASN A 1 164 ? 39.097 -10.424 -58.542 1.00 83.25 164 ASN A N 1
ATOM 1367 C CA . ASN A 1 164 ? 37.866 -9.646 -58.418 1.00 83.25 164 ASN A CA 1
ATOM 1368 C C . ASN A 1 164 ? 37.830 -8.897 -57.083 1.00 83.25 164 ASN A C 1
ATOM 1370 O O . ASN A 1 164 ? 38.363 -9.362 -56.075 1.00 83.25 164 ASN A O 1
ATOM 1374 N N . VAL A 1 165 ? 37.159 -7.748 -57.080 1.00 87.06 165 VAL A N 1
ATOM 1375 C CA . VAL A 1 165 ? 36.905 -6.955 -55.877 1.00 87.06 165 VAL A CA 1
ATOM 1376 C C . VAL A 1 165 ? 35.528 -7.330 -55.335 1.00 87.06 165 VAL A C 1
ATOM 1378 O O . VAL A 1 165 ? 34.509 -7.045 -55.963 1.00 87.06 165 VAL A O 1
ATOM 1381 N N . ASN A 1 166 ? 35.497 -7.985 -54.176 1.00 83.38 166 ASN A N 1
ATOM 1382 C CA . ASN A 1 166 ? 34.254 -8.389 -53.524 1.00 83.38 166 ASN A CA 1
ATOM 1383 C C . ASN A 1 166 ? 33.774 -7.292 -52.571 1.00 83.38 166 ASN A C 1
ATOM 1385 O O . ASN A 1 166 ? 34.531 -6.834 -51.717 1.00 83.38 166 ASN A O 1
ATOM 1389 N N . ILE A 1 167 ? 32.501 -6.912 -52.677 1.00 82.12 167 ILE A N 1
ATOM 1390 C CA . ILE A 1 167 ? 31.870 -5.985 -51.734 1.00 82.12 167 ILE A CA 1
ATOM 1391 C C . ILE A 1 167 ? 31.232 -6.811 -50.618 1.00 82.12 167 ILE A C 1
ATOM 1393 O O . ILE A 1 167 ? 30.203 -7.448 -50.825 1.00 82.12 167 ILE A O 1
ATOM 1397 N N . ILE A 1 168 ? 31.853 -6.801 -49.441 1.00 84.19 168 ILE A N 1
ATOM 1398 C CA . ILE A 1 168 ? 31.327 -7.425 -48.222 1.00 84.19 168 ILE A CA 1
ATOM 1399 C C . ILE A 1 168 ? 30.979 -6.296 -47.257 1.00 84.19 168 ILE A C 1
ATOM 1401 O O . ILE A 1 168 ? 31.834 -5.461 -46.977 1.00 84.19 168 ILE A O 1
ATOM 1405 N N . GLN A 1 169 ? 29.740 -6.244 -46.764 1.00 82.88 169 GLN A N 1
ATOM 1406 C CA . GLN A 1 169 ? 29.349 -5.200 -45.814 1.00 82.88 169 GLN A CA 1
ATOM 1407 C C . GLN A 1 169 ? 30.166 -5.321 -44.516 1.00 82.88 169 GLN A C 1
ATOM 1409 O O . GLN A 1 169 ? 30.149 -6.386 -43.895 1.00 82.88 169 GLN A O 1
ATOM 1414 N N . PRO A 1 170 ? 30.885 -4.261 -44.099 1.00 87.69 170 PRO A N 1
ATOM 1415 C CA . PRO A 1 170 ? 31.755 -4.324 -42.930 1.00 87.69 170 PRO A CA 1
ATOM 1416 C C . PRO A 1 170 ? 30.986 -4.324 -41.603 1.00 87.69 170 PRO A C 1
ATOM 1418 O O . PRO A 1 170 ? 31.447 -4.946 -40.647 1.00 87.69 170 PRO A O 1
ATOM 1421 N N . PHE A 1 171 ? 29.816 -3.680 -41.534 1.00 91.81 171 PHE A N 1
ATOM 1422 C CA . PHE A 1 171 ? 28.973 -3.685 -40.339 1.00 91.81 171 PHE A CA 1
ATOM 1423 C C . PHE A 1 171 ? 27.574 -4.242 -40.643 1.00 91.81 171 PHE A C 1
ATOM 1425 O O . PHE A 1 171 ? 26.901 -3.752 -41.548 1.00 91.81 171 PHE A O 1
ATOM 1432 N N . ASN A 1 172 ? 27.129 -5.242 -39.875 1.00 84.19 172 ASN A N 1
ATOM 1433 C CA . ASN A 1 172 ? 25.805 -5.868 -39.995 1.00 84.19 172 ASN A CA 1
ATOM 1434 C C . ASN A 1 172 ? 24.906 -5.395 -38.841 1.00 84.19 172 ASN A C 1
ATOM 1436 O O . ASN A 1 172 ? 25.097 -5.836 -37.705 1.00 84.19 172 ASN A O 1
ATOM 1440 N N . ILE A 1 173 ? 24.017 -4.434 -39.112 1.00 79.25 173 ILE A N 1
ATOM 1441 C CA . ILE A 1 173 ? 23.324 -3.604 -38.106 1.00 79.25 173 ILE A CA 1
ATOM 1442 C C . ILE A 1 173 ? 21.860 -3.415 -38.478 1.00 79.25 173 ILE A C 1
ATOM 1444 O O . ILE A 1 173 ? 21.597 -3.285 -39.693 1.00 79.25 173 ILE A O 1
#